Protein AF-A0A939SL49-F1 (afdb_monomer_lite)

Radius of gyration: 14.34 Å; chains: 1; bounding box: 30×37×33 Å

Foldseek 3Di:
DFAQDWWWFQDPVGRVDIDIWGFHFDAQWKWFQDPVRFIDTPNHTQWDWADPDQFKIKIWGATPPPRDIDIAMDGNVDPDPQFPDGIDHQHPQFTFIAHSHRSPDDGVSHDVDRDGVVRIDSPDVPPD

Sequence (128 aa):
MMRGDIVIFRAPAFPSFIYVKRIIGLAGDTVTYTDDKSVQINGRMIGQLNLHNDHTSTYQALQERNAQQYEYVIDNRKPFVKPIYTQWVIPDGYVFVLGDNRDHSWDSRFLKMRLELHGICEGLLKEL

pLDDT: mean 83.51, std 16.61, range [27.23, 97.69]

InterPro domains:
  IPR000223 Peptidase S26A, signal peptidase I [PR00727] (19-31)
  IPR000223 Peptidase S26A, signal peptidase I [PR00727] (90-109)
  IPR000223 Peptidase S26A, signal peptidase I [PTHR43390] (3-111)
  IPR000223 Peptidase S26A, signal peptidase I [TIGR02227] (2-110)
  IPR019533 Peptidase S26 [PF10502] (2-111)
  IPR019533 Peptidase S26 [cd06530] (3-111)
  IPR019758 Peptidase S26A, signal peptidase I, conserved site [PS00761] (95-108)
  IPR036286 LexA/Signal peptidase-like superfamily [SSF51306] (3-110)

Secondary structure (DSSP, 8-state):
--TT-EEEEEETTEEEEEEEEEEEE-TT-EEEE-TTS-EEETTEE-EEEEEEETTEEEEEEE-TTT--EEEEEEETTSPP---S-SEEEPPTTEEEEE-SSGGG--STTTS---EEGGG-BTTGGG--

Organism: Providencia rettgeri (NCBI:txid587)

Structure (mmCIF, N/CA/C/O backbone):
data_AF-A0A939SL49-F1
#
_entry.id   AF-A0A939SL49-F1
#
loop_
_atom_site.group_PDB
_atom_site.id
_atom_site.type_symbol
_atom_site.label_atom_id
_atom_site.label_alt_id
_atom_site.label_comp_id
_atom_site.label_asym_id
_atom_site.label_entity_id
_atom_site.label_seq_id
_atom_site.pdbx_PDB_ins_code
_atom_site.Cartn_x
_atom_site.Cartn_y
_atom_site.Cartn_z
_atom_site.occupancy
_atom_site.B_iso_or_equiv
_atom_site.auth_seq_id
_atom_site.auth_comp_id
_atom_site.auth_asym_id
_atom_site.auth_atom_id
_atom_site.pdbx_PDB_model_num
ATOM 1 N N . MET A 1 1 ? -5.309 -14.559 -0.636 1.00 83.44 1 MET A N 1
ATOM 2 C CA . MET A 1 1 ? -4.645 -13.271 -0.327 1.00 83.44 1 MET A CA 1
ATOM 3 C C . MET A 1 1 ? -5.391 -12.486 0.748 1.00 83.44 1 MET A C 1
ATOM 5 O O . MET A 1 1 ? -6.614 -12.547 0.778 1.00 83.44 1 MET A O 1
ATOM 9 N N . MET A 1 2 ? -4.671 -11.756 1.604 1.00 92.38 2 MET A N 1
ATOM 10 C CA . MET A 1 2 ? -5.194 -10.897 2.682 1.00 92.38 2 MET A CA 1
ATOM 11 C C . MET A 1 2 ? -4.559 -9.495 2.629 1.00 92.38 2 MET A C 1
ATOM 13 O O . MET A 1 2 ? -3.520 -9.308 1.990 1.00 92.38 2 MET A O 1
AT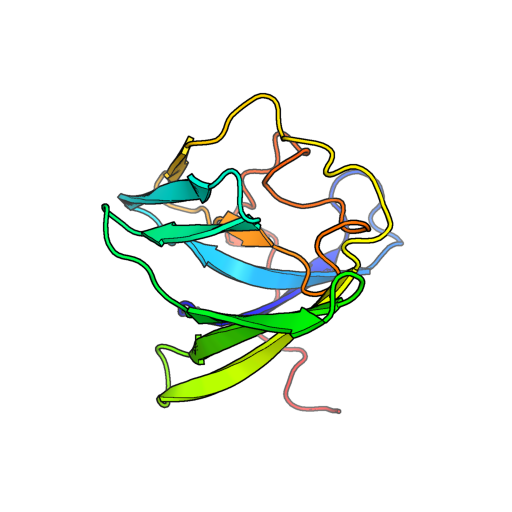OM 17 N N . ARG A 1 3 ? -5.155 -8.493 3.296 1.00 93.81 3 ARG A N 1
ATOM 18 C CA . ARG A 1 3 ? -4.552 -7.149 3.361 1.00 93.81 3 ARG A CA 1
ATOM 19 C C . ARG A 1 3 ? -3.204 -7.204 4.074 1.00 93.81 3 ARG A C 1
ATOM 21 O O . ARG A 1 3 ? -3.039 -7.878 5.091 1.00 93.81 3 ARG A O 1
ATOM 28 N N . GLY A 1 4 ? -2.239 -6.483 3.522 1.00 93.50 4 GLY A N 1
ATOM 29 C CA . GLY A 1 4 ? -0.858 -6.483 3.978 1.00 93.50 4 GLY A CA 1
ATOM 30 C C . GLY A 1 4 ? 0.012 -7.593 3.380 1.00 93.50 4 GLY A C 1
ATOM 31 O O . GLY A 1 4 ? 1.230 -7.455 3.470 1.00 93.50 4 GLY A O 1
ATOM 32 N N . ASP A 1 5 ? -0.547 -8.618 2.721 1.00 92.62 5 ASP A N 1
ATOM 33 C CA . ASP A 1 5 ? 0.259 -9.606 1.989 1.00 92.62 5 ASP A CA 1
ATOM 34 C C . ASP A 1 5 ? 1.052 -8.917 0.855 1.00 92.62 5 ASP A C 1
ATOM 36 O O . ASP A 1 5 ? 0.583 -7.960 0.226 1.00 92.62 5 ASP A O 1
ATOM 40 N N . ILE A 1 6 ? 2.255 -9.422 0.571 1.00 91.44 6 ILE A N 1
ATOM 41 C CA . ILE A 1 6 ? 3.059 -9.007 -0.586 1.00 91.44 6 ILE A CA 1
ATOM 42 C C . ILE A 1 6 ? 2.748 -9.936 -1.759 1.00 91.44 6 ILE A C 1
ATOM 44 O O . ILE A 1 6 ? 2.740 -11.156 -1.619 1.00 91.44 6 ILE A O 1
ATOM 48 N N . VAL A 1 7 ? 2.532 -9.346 -2.929 1.00 88.19 7 VAL A N 1
ATOM 49 C CA . VAL A 1 7 ? 2.298 -10.046 -4.190 1.00 88.19 7 VAL A CA 1
ATOM 50 C C . VAL A 1 7 ? 3.393 -9.741 -5.193 1.00 88.19 7 VAL A C 1
ATOM 52 O O . VAL A 1 7 ? 3.884 -8.611 -5.288 1.00 88.19 7 VAL A O 1
ATOM 55 N N . ILE A 1 8 ? 3.745 -10.766 -5.963 1.00 88.56 8 ILE A N 1
ATOM 56 C CA . ILE A 1 8 ? 4.760 -10.709 -7.007 1.00 88.56 8 ILE A CA 1
ATOM 57 C C . ILE A 1 8 ? 4.117 -11.173 -8.312 1.00 88.56 8 ILE A C 1
ATOM 59 O O . ILE A 1 8 ? 3.529 -12.251 -8.379 1.00 88.56 8 ILE A O 1
ATOM 63 N N . PHE A 1 9 ? 4.194 -10.348 -9.352 1.00 83.50 9 PHE A N 1
ATOM 64 C CA . PHE A 1 9 ? 3.563 -10.633 -10.640 1.00 83.50 9 PHE A CA 1
ATOM 65 C C . PHE A 1 9 ? 4.328 -9.975 -11.789 1.00 83.50 9 PHE A C 1
ATOM 67 O O . PHE A 1 9 ? 5.079 -9.020 -11.593 1.00 83.50 9 PHE A O 1
ATOM 74 N N . ARG A 1 10 ? 4.150 -10.484 -13.011 1.00 82.81 10 ARG A N 1
ATOM 75 C CA . ARG A 1 10 ? 4.726 -9.863 -14.211 1.00 82.81 10 ARG A CA 1
ATOM 76 C C . ARG A 1 10 ? 3.937 -8.610 -14.577 1.00 82.81 10 ARG A C 1
ATOM 78 O O . ARG A 1 10 ? 2.710 -8.640 -14.592 1.00 82.81 10 ARG A O 1
ATOM 85 N N . ALA A 1 11 ? 4.629 -7.520 -14.891 1.00 80.06 11 ALA A N 1
ATOM 86 C CA . ALA A 1 11 ? 3.984 -6.269 -15.267 1.00 80.06 11 ALA A CA 1
ATOM 87 C C . ALA A 1 11 ? 3.128 -6.471 -16.536 1.00 80.06 11 ALA A C 1
ATOM 89 O O . ALA A 1 11 ? 3.673 -6.904 -17.553 1.00 80.06 11 ALA A O 1
ATOM 90 N N . PRO A 1 12 ? 1.824 -6.126 -16.532 1.00 73.38 12 PRO A N 1
ATOM 91 C CA . PRO A 1 12 ? 0.933 -6.419 -17.660 1.00 73.38 12 PRO A CA 1
ATOM 92 C C . PRO A 1 12 ? 1.386 -5.804 -18.989 1.00 73.38 12 PRO A C 1
ATOM 9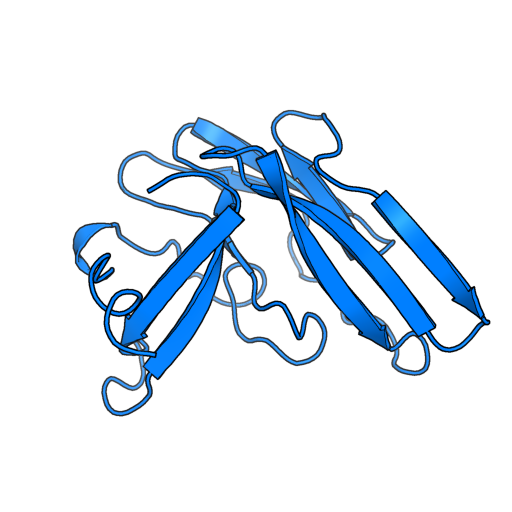4 O O . PRO A 1 12 ? 1.323 -6.452 -20.027 1.00 73.38 12 PRO A O 1
ATOM 97 N N . ALA A 1 13 ? 1.884 -4.565 -18.951 1.00 75.81 13 ALA A N 1
ATOM 98 C CA . ALA A 1 13 ? 2.373 -3.868 -20.140 1.00 75.81 13 ALA A CA 1
ATOM 99 C C . ALA A 1 13 ? 3.784 -4.311 -20.565 1.00 75.81 13 ALA A C 1
ATOM 101 O O . ALA A 1 13 ? 4.160 -4.130 -21.719 1.00 75.81 13 ALA A O 1
ATOM 102 N N . PHE A 1 14 ? 4.568 -4.885 -19.645 1.00 80.94 14 PHE A N 1
ATOM 103 C CA . PHE A 1 14 ? 5.954 -5.274 -19.897 1.00 80.94 14 PHE A CA 1
ATOM 104 C C . PHE A 1 14 ? 6.295 -6.585 -19.164 1.00 80.94 14 PHE A C 1
ATOM 106 O O . PHE A 1 14 ? 6.945 -6.553 -18.118 1.00 80.94 14 PHE A O 1
ATOM 113 N N . PRO A 1 15 ? 5.893 -7.756 -19.692 1.00 80.19 15 PRO A N 1
ATOM 114 C CA . PRO A 1 15 ? 5.961 -9.028 -18.960 1.00 80.19 15 PRO A CA 1
ATOM 115 C C . PRO A 1 15 ? 7.367 -9.481 -18.534 1.00 80.19 15 PRO A C 1
ATOM 117 O O . PRO A 1 15 ? 7.502 -10.339 -17.659 1.00 80.19 15 PRO A O 1
ATOM 120 N N . SER A 1 16 ? 8.422 -8.915 -19.125 1.00 88.00 16 SER A N 1
ATOM 121 C CA . SER A 1 16 ? 9.813 -9.127 -18.700 1.00 88.00 16 SER A CA 1
ATOM 122 C C . SER A 1 16 ? 10.147 -8.470 -17.356 1.00 88.00 16 SER A C 1
ATOM 124 O O . SER A 1 16 ? 11.153 -8.823 -16.747 1.00 88.00 16 SER A O 1
ATOM 126 N N . PHE A 1 17 ? 9.316 -7.543 -16.875 1.00 81.94 17 PHE A N 1
ATOM 127 C CA . PHE A 1 17 ? 9.474 -6.899 -15.576 1.00 81.94 17 PHE A CA 1
ATOM 128 C C . PHE A 1 17 ? 8.607 -7.585 -14.527 1.00 81.94 17 PHE A C 1
ATOM 130 O O . PHE A 1 17 ? 7.448 -7.922 -14.771 1.00 81.94 17 PHE A O 1
ATOM 137 N N . ILE A 1 18 ? 9.169 -7.749 -13.335 1.00 84.50 18 ILE A N 1
ATOM 138 C CA . ILE A 1 18 ? 8.464 -8.250 -12.159 1.00 84.50 18 ILE A CA 1
ATOM 139 C C . ILE A 1 18 ? 8.106 -7.059 -11.275 1.00 84.50 18 ILE A C 1
ATOM 141 O O . ILE A 1 18 ? 8.950 -6.216 -10.974 1.00 84.50 18 ILE A O 1
ATOM 145 N N . TYR A 1 19 ? 6.851 -6.995 -10.850 1.00 86.94 19 TYR A N 1
ATOM 146 C CA . TYR A 1 19 ? 6.374 -6.060 -9.846 1.00 86.94 19 TYR A CA 1
ATOM 147 C C . TYR A 1 19 ? 6.211 -6.773 -8.512 1.00 86.94 19 TYR A C 1
ATOM 149 O O . TYR A 1 19 ? 5.626 -7.849 -8.441 1.00 86.94 19 TYR A O 1
ATOM 157 N N . VAL A 1 20 ? 6.704 -6.124 -7.460 1.00 90.44 20 VAL A N 1
ATOM 158 C CA . VAL A 1 20 ? 6.466 -6.480 -6.061 1.00 90.44 20 VAL A CA 1
ATOM 159 C C . VAL A 1 20 ? 5.601 -5.378 -5.469 1.00 90.44 20 VAL A C 1
ATOM 161 O O . VAL A 1 20 ? 5.986 -4.204 -5.512 1.00 90.44 20 VAL A O 1
ATOM 164 N N . LYS A 1 21 ? 4.411 -5.726 -4.985 1.00 91.19 21 LYS A N 1
ATOM 165 C CA . LYS A 1 21 ? 3.449 -4.773 -4.414 1.00 91.19 21 LYS A CA 1
ATOM 166 C C . LYS A 1 21 ? 2.809 -5.364 -3.167 1.00 91.19 21 LYS A C 1
ATOM 168 O O . LYS A 1 21 ? 2.783 -6.576 -2.999 1.00 91.19 21 LYS A O 1
ATOM 173 N N . ARG A 1 22 ? 2.264 -4.511 -2.310 1.00 93.31 22 ARG A N 1
ATOM 174 C CA . ARG A 1 22 ? 1.496 -4.910 -1.133 1.00 93.31 22 ARG A CA 1
ATOM 175 C C . ARG A 1 22 ? 0.009 -4.777 -1.409 1.00 93.31 22 ARG A C 1
ATOM 177 O O . ARG A 1 22 ? -0.416 -3.769 -1.972 1.00 93.31 22 ARG A O 1
ATOM 184 N N . ILE A 1 23 ? -0.774 -5.765 -0.994 1.00 93.75 23 ILE A N 1
ATOM 185 C CA . ILE A 1 23 ? -2.234 -5.711 -1.055 1.00 93.75 23 ILE A CA 1
ATOM 186 C C . ILE A 1 23 ? -2.746 -4.771 0.021 1.00 93.75 23 ILE A C 1
ATOM 188 O O . ILE A 1 23 ? -2.406 -4.903 1.194 1.00 93.75 23 ILE A O 1
ATOM 192 N N . ILE A 1 24 ? -3.592 -3.839 -0.392 1.00 94.88 24 ILE A N 1
ATOM 193 C CA . ILE A 1 24 ? -4.149 -2.801 0.467 1.00 94.88 24 ILE A CA 1
ATOM 194 C C . ILE A 1 24 ? -5.671 -2.916 0.541 1.00 94.88 24 ILE A C 1
ATOM 196 O O . ILE A 1 24 ? -6.221 -2.877 1.636 1.00 94.88 24 ILE A O 1
ATOM 200 N N . GLY A 1 25 ? -6.340 -3.092 -0.601 1.00 94.75 25 GLY A N 1
ATOM 201 C CA . GLY A 1 25 ? -7.793 -3.262 -0.681 1.00 94.75 25 GLY A CA 1
ATOM 202 C C . GLY A 1 25 ? -8.176 -4.569 -1.365 1.00 94.75 25 GLY A C 1
ATOM 203 O O . GLY A 1 25 ? -7.509 -4.999 -2.311 1.00 94.75 25 GLY A O 1
ATOM 204 N N . LEU A 1 26 ? -9.253 -5.181 -0.887 1.00 94.19 26 LEU A N 1
ATOM 205 C CA . LEU A 1 26 ? -9.848 -6.406 -1.420 1.00 94.19 26 LEU A CA 1
ATOM 206 C C . LEU A 1 26 ? -11.179 -6.094 -2.114 1.00 94.19 26 LEU A C 1
ATOM 208 O O . LEU A 1 26 ? -11.707 -4.992 -1.979 1.00 94.19 26 LEU A O 1
ATOM 212 N N . ALA A 1 27 ? -11.726 -7.066 -2.845 1.00 92.56 27 ALA A N 1
ATOM 213 C CA . ALA A 1 27 ? -13.054 -6.964 -3.446 1.00 92.56 27 ALA A CA 1
ATOM 214 C C . ALA A 1 27 ? -14.110 -6.485 -2.429 1.00 92.56 27 ALA A C 1
ATOM 216 O O . ALA A 1 27 ? -14.136 -6.935 -1.283 1.00 92.56 27 ALA A O 1
ATOM 217 N N . GLY A 1 28 ? -14.955 -5.549 -2.857 1.00 93.88 28 GLY A N 1
ATOM 218 C CA . GLY A 1 28 ? -15.968 -4.887 -2.035 1.00 93.88 28 GLY A CA 1
ATOM 219 C C . GLY A 1 28 ? -15.467 -3.673 -1.246 1.00 93.88 28 GLY A C 1
ATOM 220 O O . GLY A 1 28 ? -16.288 -2.868 -0.808 1.00 93.88 28 GLY A O 1
ATOM 221 N N . ASP A 1 29 ? -14.153 -3.482 -1.090 1.00 97.00 29 ASP A N 1
ATOM 222 C CA . ASP A 1 29 ? -13.632 -2.341 -0.337 1.00 97.00 29 ASP A CA 1
ATOM 223 C C . ASP A 1 29 ? -13.835 -1.015 -1.064 1.00 97.00 29 ASP A C 1
ATOM 225 O O . ASP A 1 29 ? -13.646 -0.898 -2.277 1.00 97.00 29 ASP A O 1
ATOM 229 N N . THR A 1 30 ? -14.089 0.022 -0.270 1.00 97.00 30 THR A N 1
ATOM 230 C CA . THR A 1 30 ? -13.786 1.405 -0.632 1.00 97.00 30 THR A CA 1
ATOM 231 C C . THR A 1 30 ? -12.420 1.776 -0.065 1.00 97.00 30 THR A C 1
ATOM 233 O O . THR A 1 30 ? -12.262 1.938 1.146 1.00 97.00 30 THR A O 1
ATOM 236 N N . VAL A 1 31 ? -11.429 1.922 -0.941 1.00 96.50 31 VAL A N 1
ATOM 237 C CA . VAL A 1 31 ? -10.081 2.388 -0.599 1.00 96.50 31 VAL A CA 1
ATOM 238 C C . VAL A 1 31 ? -10.023 3.895 -0.785 1.00 96.50 31 VAL A C 1
ATOM 240 O O . VAL A 1 31 ? -10.314 4.375 -1.878 1.00 96.50 31 VAL A O 1
ATOM 243 N N . THR A 1 32 ? -9.590 4.632 0.235 1.00 96.00 32 THR A N 1
ATOM 244 C CA . THR A 1 32 ? -9.299 6.069 0.140 1.00 96.00 32 THR A CA 1
ATOM 245 C C . THR A 1 32 ? -7.818 6.311 0.422 1.00 96.00 32 THR A C 1
ATOM 247 O O . THR A 1 32 ? -7.309 5.890 1.460 1.00 96.00 32 THR A O 1
ATOM 250 N N . TYR A 1 33 ? -7.132 7.004 -0.487 1.00 93.38 33 TYR A N 1
ATOM 251 C CA . TYR A 1 33 ? -5.769 7.505 -0.309 1.00 93.38 33 TYR A CA 1
ATOM 252 C C . TYR A 1 33 ? -5.827 8.997 0.013 1.00 93.38 33 TYR A C 1
ATOM 254 O O . TYR A 1 33 ? -6.347 9.788 -0.777 1.00 93.38 33 TYR A O 1
ATOM 262 N N . THR A 1 34 ? -5.338 9.375 1.187 1.00 91.19 34 THR A N 1
ATOM 263 C CA . THR A 1 34 ? -5.503 10.723 1.738 1.00 91.19 34 THR A CA 1
ATOM 264 C C . THR A 1 34 ? -4.346 11.652 1.360 1.00 91.19 34 THR A C 1
ATOM 266 O O . THR A 1 34 ? -3.311 11.224 0.845 1.00 91.19 34 THR A O 1
ATOM 269 N N . ASP A 1 35 ? -4.530 12.953 1.598 1.00 87.44 35 ASP A N 1
ATOM 270 C CA . ASP A 1 35 ? -3.562 13.992 1.214 1.00 87.44 35 ASP A CA 1
ATOM 271 C C . ASP A 1 35 ? -2.243 13.923 1.998 1.00 87.44 35 ASP A C 1
ATOM 273 O O . ASP A 1 35 ? -1.201 14.337 1.497 1.00 87.44 35 ASP A O 1
ATOM 277 N N . ASP A 1 36 ? -2.269 13.329 3.189 1.00 85.81 36 ASP A N 1
ATOM 278 C CA . ASP A 1 36 ? -1.106 13.029 4.032 1.00 85.81 36 ASP A CA 1
ATOM 279 C C . ASP A 1 36 ? -0.440 11.684 3.677 1.00 85.81 36 ASP A C 1
ATOM 281 O O . ASP A 1 36 ? 0.391 11.188 4.431 1.00 85.81 36 ASP A O 1
ATOM 285 N N . LYS A 1 37 ? -0.789 11.080 2.530 1.00 88.56 37 LYS A N 1
ATOM 286 C CA . LYS A 1 37 ? -0.271 9.780 2.061 1.00 88.56 37 LYS A CA 1
ATOM 287 C C . LYS A 1 37 ? -0.682 8.579 2.935 1.00 88.56 37 LYS A C 1
ATOM 289 O O . LYS A 1 37 ? -0.092 7.498 2.813 1.00 88.56 37 LYS A O 1
ATOM 294 N N . SER A 1 38 ? -1.713 8.738 3.764 1.00 91.94 38 SER A N 1
ATOM 295 C CA . SER A 1 38 ? -2.324 7.655 4.541 1.00 91.94 38 SER A CA 1
ATOM 296 C C . SER A 1 38 ? -3.391 6.890 3.736 1.00 91.94 38 SER A C 1
ATOM 298 O O . SER A 1 38 ? -3.743 7.243 2.607 1.00 91.94 38 SER A O 1
ATOM 300 N N . VAL A 1 39 ? -3.880 5.777 4.296 1.00 94.81 39 VAL A N 1
ATOM 301 C CA . VAL A 1 39 ? -4.849 4.885 3.639 1.00 94.81 39 VAL A CA 1
ATOM 302 C C . VAL A 1 39 ? -6.001 4.553 4.573 1.00 94.81 39 VAL A C 1
ATOM 304 O O . VAL A 1 39 ? -5.787 4.092 5.697 1.00 94.81 39 VAL A O 1
ATOM 307 N N . GLN A 1 40 ? -7.221 4.698 4.063 1.00 97.25 40 GLN A N 1
ATOM 308 C CA . GLN A 1 40 ? -8.439 4.228 4.711 1.00 97.25 40 GLN A CA 1
ATOM 309 C C . GLN A 1 40 ? -9.097 3.116 3.894 1.00 97.25 40 GLN A C 1
ATOM 311 O O . GLN A 1 40 ? -9.130 3.176 2.664 1.00 97.25 40 GLN A O 1
ATOM 316 N N . ILE A 1 41 ? -9.673 2.144 4.594 1.00 97.69 41 ILE A N 1
ATOM 317 C CA . ILE A 1 41 ? -10.515 1.086 4.036 1.00 97.69 41 ILE A CA 1
ATOM 318 C C . ILE A 1 41 ? -11.892 1.209 4.675 1.00 97.69 41 ILE A C 1
ATOM 320 O O . ILE A 1 41 ? -12.014 1.182 5.900 1.00 97.69 41 ILE A O 1
ATOM 324 N N . ASN A 1 42 ? -12.925 1.383 3.852 1.00 97.69 42 ASN A N 1
ATOM 325 C CA . ASN A 1 42 ? -14.314 1.546 4.293 1.00 97.69 42 ASN A CA 1
ATOM 326 C C . ASN A 1 42 ? -14.464 2.657 5.354 1.00 97.69 42 ASN A C 1
ATOM 328 O O . ASN A 1 42 ? -15.162 2.505 6.352 1.00 97.69 42 ASN A O 1
ATOM 332 N N . GLY A 1 43 ? -13.741 3.767 5.157 1.00 97.56 43 GLY A N 1
ATOM 333 C CA . GLY A 1 43 ? -13.731 4.929 6.056 1.00 97.56 43 GLY A CA 1
ATOM 334 C C . GLY A 1 43 ? -12.866 4.782 7.314 1.00 97.56 43 GLY A C 1
ATOM 335 O O . GLY A 1 43 ? -12.756 5.730 8.088 1.00 97.56 43 GLY A O 1
ATOM 336 N N . ARG A 1 44 ? -12.219 3.629 7.530 1.00 97.19 44 ARG A N 1
ATOM 337 C CA . ARG A 1 44 ? -11.346 3.390 8.685 1.00 97.19 44 ARG A CA 1
ATOM 338 C C . ARG A 1 44 ? -9.877 3.441 8.285 1.00 97.19 44 ARG A C 1
ATOM 340 O O . ARG A 1 44 ? -9.458 2.750 7.362 1.00 97.19 44 ARG A O 1
ATOM 347 N N . MET A 1 45 ? -9.082 4.216 9.017 1.00 96.69 45 MET A N 1
ATOM 348 C CA . MET A 1 45 ? -7.629 4.230 8.855 1.00 96.69 45 MET A CA 1
ATOM 349 C C . MET A 1 45 ? -7.035 2.853 9.197 1.00 96.69 45 MET A C 1
ATOM 351 O O . MET A 1 45 ? -7.362 2.289 10.243 1.00 96.69 45 MET A O 1
ATOM 355 N N . ILE A 1 46 ? -6.178 2.317 8.323 1.00 95.62 46 ILE A N 1
ATOM 356 C CA . ILE A 1 46 ? -5.565 0.981 8.505 1.00 95.62 46 ILE A CA 1
ATOM 357 C C . ILE A 1 46 ? -4.115 1.022 9.001 1.00 95.62 46 ILE A C 1
ATOM 359 O O . ILE A 1 46 ? -3.491 -0.020 9.187 1.00 95.62 46 ILE A O 1
ATOM 363 N N . GLY A 1 47 ? -3.580 2.218 9.219 1.00 94.50 47 GLY A N 1
ATOM 364 C CA . GLY A 1 47 ? -2.219 2.423 9.681 1.00 94.50 47 GLY A CA 1
ATOM 365 C C . GLY A 1 47 ? -2.020 3.807 10.268 1.00 94.50 47 GLY A C 1
ATOM 366 O O . GLY A 1 47 ? -2.940 4.621 10.313 1.00 94.50 47 GLY A O 1
ATOM 367 N N . GLN A 1 48 ? -0.809 4.067 10.723 1.00 95.25 48 GLN A N 1
ATOM 368 C CA . GLN A 1 48 ? -0.435 5.293 11.397 1.00 95.25 48 GLN A CA 1
ATOM 369 C C . GLN A 1 48 ? 0.742 5.927 10.671 1.00 95.25 48 GLN A C 1
ATOM 371 O O . GLN A 1 48 ? 1.747 5.267 10.409 1.00 95.25 48 GLN A O 1
ATOM 376 N N . LEU A 1 49 ? 0.606 7.215 10.363 1.00 92.75 49 LEU A N 1
ATOM 377 C CA . LEU A 1 49 ? 1.693 8.044 9.873 1.00 92.75 49 LEU A CA 1
ATOM 378 C C . LEU A 1 49 ? 2.427 8.662 11.066 1.00 92.75 49 LEU A C 1
ATOM 380 O O . LEU A 1 49 ? 1.822 9.361 11.877 1.00 92.75 49 LEU A O 1
ATOM 384 N N . ASN A 1 50 ? 3.732 8.430 11.152 1.00 94.00 50 ASN A N 1
ATOM 385 C CA . ASN A 1 50 ? 4.607 8.993 12.168 1.00 94.00 50 ASN A CA 1
ATOM 386 C C . ASN A 1 50 ? 5.611 9.938 11.503 1.00 94.00 50 ASN A C 1
ATOM 388 O O . ASN A 1 50 ? 6.430 9.530 10.678 1.00 94.00 50 ASN A O 1
ATOM 392 N N . LEU A 1 51 ? 5.558 11.217 11.865 1.00 91.94 51 LEU A N 1
ATOM 393 C CA . LEU A 1 51 ? 6.548 12.210 11.452 1.00 91.94 51 LEU A CA 1
ATOM 394 C C . LEU A 1 51 ? 7.807 12.055 12.309 1.00 91.94 51 LEU A C 1
ATOM 396 O O . LEU A 1 51 ? 7.738 12.164 13.531 1.00 91.94 51 LEU A O 1
ATOM 400 N N . HIS A 1 52 ? 8.956 11.818 11.674 1.00 90.50 52 HIS A N 1
ATOM 401 C CA . HIS A 1 52 ? 10.247 11.823 12.369 1.00 90.50 52 HIS A CA 1
ATOM 402 C C . HIS A 1 52 ? 10.867 13.220 12.372 1.00 90.50 52 HIS A C 1
ATOM 404 O O . HIS A 1 52 ? 11.435 13.651 13.372 1.00 90.50 52 HIS A O 1
ATOM 410 N N . ASN A 1 53 ? 10.776 13.909 11.236 1.00 90.88 53 ASN A N 1
ATOM 411 C CA . ASN A 1 53 ? 11.194 15.291 11.029 1.00 90.88 53 ASN A CA 1
ATOM 412 C C . ASN A 1 53 ? 10.518 15.833 9.755 1.00 90.88 53 ASN A C 1
ATOM 414 O O . ASN A 1 53 ? 9.745 15.125 9.105 1.00 90.88 53 ASN A O 1
ATOM 418 N N . ASP A 1 54 ? 10.862 17.059 9.365 1.00 86.06 54 ASP A N 1
ATOM 419 C CA . ASP A 1 54 ? 10.299 17.734 8.187 1.00 86.06 54 ASP A CA 1
ATOM 420 C C . ASP A 1 54 ? 10.577 17.003 6.861 1.00 86.06 54 ASP A C 1
ATOM 422 O O . ASP A 1 54 ? 9.906 17.237 5.859 1.00 86.06 54 ASP A O 1
ATOM 426 N N . HIS A 1 55 ? 11.560 16.102 6.829 1.00 89.06 55 HIS A N 1
ATOM 427 C CA . HIS A 1 55 ? 12.007 15.412 5.620 1.00 89.06 55 HIS A CA 1
ATOM 428 C C . HIS A 1 55 ? 11.526 13.967 5.523 1.00 89.06 55 HIS A C 1
ATOM 430 O O . HIS A 1 55 ? 11.465 13.434 4.416 1.00 89.06 55 HIS A O 1
ATOM 436 N N . THR A 1 56 ? 11.185 13.333 6.643 1.00 90.88 56 THR A N 1
ATOM 437 C CA . THR A 1 56 ? 10.924 11.894 6.678 1.00 90.88 56 THR A CA 1
ATOM 438 C C . THR A 1 56 ? 9.748 11.558 7.585 1.00 90.88 56 THR A C 1
ATOM 440 O O . THR A 1 56 ? 9.682 11.962 8.750 1.00 90.88 56 THR A O 1
ATOM 443 N N . SER A 1 57 ? 8.847 10.728 7.069 1.00 91.81 57 SER A N 1
ATOM 444 C CA . SER A 1 57 ? 7.812 10.054 7.854 1.00 91.81 57 SER A CA 1
ATOM 445 C C . SER A 1 57 ? 7.889 8.546 7.661 1.00 91.81 57 SER A C 1
ATOM 447 O O . SER A 1 57 ? 8.424 8.063 6.665 1.00 91.81 57 SER A O 1
ATOM 449 N N . THR A 1 58 ? 7.340 7.796 8.604 1.00 92.88 58 THR A N 1
ATOM 450 C CA . THR A 1 58 ? 7.076 6.364 8.453 1.00 92.88 58 THR A CA 1
ATOM 451 C C . THR A 1 58 ? 5.583 6.127 8.485 1.00 92.88 58 THR A C 1
ATOM 453 O O . THR A 1 58 ? 4.847 6.804 9.198 1.00 92.88 58 THR A O 1
ATOM 456 N N . TYR A 1 59 ? 5.122 5.166 7.699 1.00 93.31 59 TYR A N 1
ATOM 457 C CA . TYR A 1 59 ? 3.770 4.651 7.822 1.00 93.31 59 TYR A CA 1
ATOM 458 C C . TYR A 1 59 ? 3.834 3.215 8.304 1.00 93.31 59 TYR A C 1
ATOM 460 O O . TYR A 1 59 ? 4.478 2.380 7.669 1.00 93.31 59 TYR A O 1
ATOM 468 N N . GLN A 1 60 ? 3.137 2.937 9.396 1.00 95.69 60 GLN A N 1
ATOM 469 C CA . GLN A 1 60 ? 3.078 1.629 10.031 1.00 95.69 60 GLN A CA 1
ATOM 470 C C . GLN A 1 60 ? 1.660 1.076 9.943 1.00 95.69 60 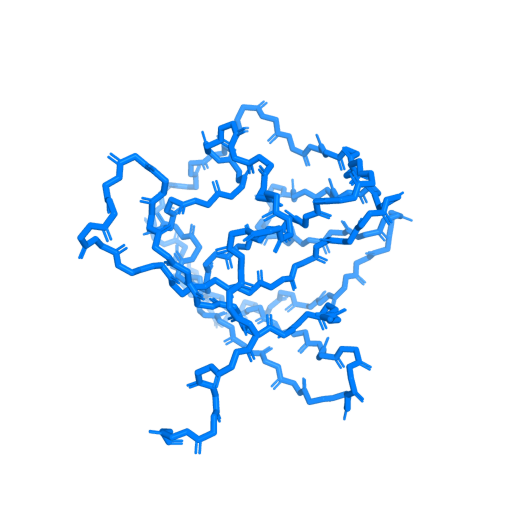GLN A C 1
ATOM 472 O O . GLN A 1 60 ? 0.692 1.787 10.198 1.00 95.69 60 GLN A O 1
ATOM 477 N N . ALA A 1 61 ? 1.526 -0.197 9.600 1.00 95.88 61 ALA A N 1
ATOM 478 C CA . ALA A 1 61 ? 0.245 -0.893 9.569 1.00 95.88 61 ALA A CA 1
ATOM 479 C C . ALA A 1 61 ? 0.436 -2.379 9.879 1.00 95.88 61 ALA A C 1
ATOM 481 O O . ALA A 1 61 ? 1.561 -2.876 9.921 1.00 95.88 61 ALA A O 1
ATOM 482 N N . LEU A 1 62 ? -0.667 -3.088 10.110 1.00 96.00 62 LEU A N 1
ATOM 483 C CA . LEU A 1 62 ? -0.656 -4.512 10.436 1.00 96.00 62 LEU A CA 1
ATOM 484 C C . LEU A 1 62 ? -1.151 -5.337 9.250 1.00 96.00 62 LEU A C 1
ATOM 486 O O . LEU A 1 62 ? -2.121 -4.973 8.585 1.00 96.00 62 LEU A O 1
ATOM 490 N N . GLN A 1 63 ? -0.503 -6.473 9.008 1.00 95.00 63 GLN A N 1
ATOM 491 C CA . GLN A 1 63 ? -1.037 -7.500 8.121 1.00 95.00 63 GLN A CA 1
ATOM 492 C C . GLN A 1 63 ? -2.258 -8.153 8.765 1.00 95.00 63 GLN A C 1
ATOM 494 O O . GLN A 1 63 ? -2.245 -8.500 9.945 1.00 95.00 63 GLN A O 1
ATOM 499 N N . GLU A 1 64 ? -3.294 -8.392 7.971 1.00 94.38 64 GLU A N 1
ATOM 500 C CA . GLU A 1 64 ? -4.531 -9.013 8.450 1.00 94.38 64 GLU A CA 1
ATOM 501 C C . GLU A 1 64 ? -4.322 -10.485 8.846 1.00 94.38 64 GLU A C 1
ATOM 503 O O . GLU A 1 64 ? -4.940 -10.975 9.786 1.00 94.38 64 GLU A O 1
ATOM 508 N N . ARG A 1 65 ? -3.389 -11.177 8.183 1.00 91.94 65 ARG A N 1
ATOM 509 C CA . ARG A 1 65 ? -3.121 -12.610 8.368 1.00 91.94 65 ARG A CA 1
ATOM 510 C C . ARG A 1 65 ? -2.657 -12.991 9.772 1.00 91.94 65 ARG A C 1
ATOM 512 O O . ARG A 1 65 ? -3.040 -14.039 10.284 1.00 91.94 65 ARG A O 1
ATOM 519 N N . ASN A 1 66 ? -1.747 -12.210 10.338 1.00 93.56 66 ASN A N 1
ATOM 520 C CA . ASN A 1 66 ? -1.001 -12.574 11.545 1.00 93.56 66 ASN A CA 1
ATOM 521 C C . ASN A 1 66 ? -0.707 -11.371 12.452 1.00 93.56 66 ASN A C 1
ATOM 523 O O . ASN A 1 66 ? 0.103 -11.494 13.367 1.00 93.56 66 ASN A O 1
ATOM 527 N N . ALA A 1 67 ? -1.318 -10.212 12.182 1.00 94.75 67 ALA A N 1
ATOM 528 C CA . ALA A 1 67 ? -1.036 -8.952 12.867 1.00 94.75 67 ALA A CA 1
ATOM 529 C C . ALA A 1 67 ? 0.449 -8.534 12.829 1.00 94.75 67 ALA A C 1
ATOM 531 O O . ALA A 1 67 ? 0.889 -7.738 13.655 1.00 94.75 67 ALA A O 1
ATOM 532 N N . GLN A 1 68 ? 1.239 -9.040 11.874 1.00 95.12 68 GLN A N 1
ATOM 533 C CA . GLN A 1 68 ? 2.622 -8.614 11.706 1.00 95.12 68 GLN A CA 1
ATOM 534 C C . GLN A 1 68 ? 2.654 -7.163 11.231 1.00 95.12 68 GLN A C 1
ATOM 536 O O . GLN A 1 68 ? 2.044 -6.818 10.216 1.00 95.12 68 GLN A O 1
ATOM 541 N N . GLN A 1 69 ? 3.404 -6.322 11.936 1.00 95.50 69 GLN A N 1
ATOM 542 C CA . GLN A 1 69 ? 3.628 -4.949 11.514 1.00 95.50 69 GLN A CA 1
ATOM 543 C C . GLN A 1 69 ? 4.476 -4.906 10.239 1.00 95.50 69 GLN A C 1
ATOM 545 O O . GLN A 1 69 ? 5.486 -5.601 10.118 1.00 95.50 69 GLN A O 1
ATOM 550 N N . TYR A 1 70 ? 4.075 -4.056 9.302 1.00 92.88 70 TYR A N 1
ATOM 551 C CA . TYR A 1 70 ? 4.916 -3.600 8.208 1.00 92.88 70 TYR A CA 1
ATOM 552 C C . TYR A 1 70 ? 5.040 -2.081 8.261 1.00 92.88 70 TYR A C 1
ATOM 554 O O . TYR A 1 70 ? 4.139 -1.375 8.719 1.00 92.88 70 TYR A O 1
ATOM 562 N N . GLU A 1 71 ? 6.174 -1.590 7.782 1.00 92.81 71 GLU A N 1
ATOM 563 C CA . GLU A 1 71 ? 6.495 -0.173 7.743 1.00 92.81 71 GLU A CA 1
ATOM 564 C C . GLU A 1 71 ? 7.074 0.187 6.379 1.00 92.81 71 GLU A C 1
ATOM 566 O O . GLU A 1 71 ? 7.801 -0.604 5.776 1.00 92.81 71 GLU A O 1
ATOM 571 N N . TYR A 1 72 ? 6.776 1.393 5.906 1.00 88.69 72 TYR A N 1
ATOM 572 C CA . TYR A 1 72 ? 7.524 2.001 4.814 1.00 88.69 72 TYR A CA 1
ATOM 573 C C . TYR A 1 72 ? 7.818 3.474 5.089 1.00 88.69 72 TYR A C 1
ATOM 575 O O . TYR A 1 72 ? 7.063 4.176 5.766 1.00 88.69 72 TYR A O 1
ATOM 583 N N . VAL A 1 73 ? 8.943 3.928 4.541 1.00 89.38 73 VAL A N 1
ATOM 584 C CA . VAL A 1 73 ? 9.441 5.296 4.681 1.00 89.38 73 VAL A CA 1
ATOM 585 C C . VAL A 1 73 ? 8.851 6.176 3.585 1.00 89.38 73 VAL A C 1
ATOM 587 O O . VAL A 1 73 ? 8.755 5.780 2.423 1.00 89.38 73 VAL A O 1
ATOM 590 N N . ILE A 1 74 ? 8.485 7.392 3.967 1.00 88.38 74 ILE A N 1
ATOM 591 C CA . ILE A 1 74 ? 7.981 8.445 3.097 1.00 88.38 74 ILE A CA 1
ATOM 592 C C . ILE A 1 74 ? 8.992 9.591 3.104 1.00 88.38 74 ILE A C 1
ATOM 594 O O . ILE A 1 74 ? 9.354 10.104 4.165 1.00 88.38 74 ILE A O 1
ATOM 598 N N . ASP A 1 75 ? 9.432 9.991 1.911 1.00 88.19 75 ASP A N 1
ATOM 599 C CA . ASP A 1 75 ? 10.291 11.156 1.712 1.00 88.19 75 ASP A CA 1
ATOM 600 C C . ASP A 1 75 ? 9.417 12.403 1.512 1.00 88.19 75 ASP A C 1
ATOM 602 O O . ASP A 1 75 ? 8.744 12.566 0.491 1.00 88.19 75 ASP A O 1
ATOM 606 N N . ASN A 1 76 ? 9.420 13.291 2.502 1.00 86.88 76 ASN A N 1
ATOM 607 C CA . ASN A 1 76 ? 8.640 14.529 2.496 1.00 86.88 76 ASN A CA 1
ATOM 608 C C . ASN A 1 76 ? 9.357 15.679 1.781 1.00 86.88 76 ASN A C 1
ATOM 610 O O . ASN A 1 76 ? 8.755 16.726 1.555 1.00 86.88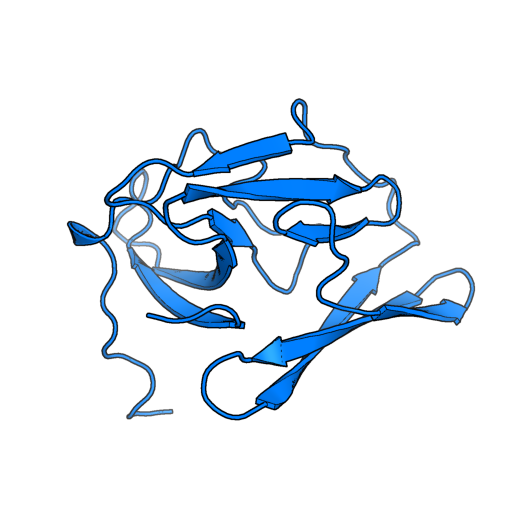 76 ASN A O 1
ATOM 614 N N . ARG A 1 77 ? 10.623 15.499 1.376 1.00 86.44 77 ARG A N 1
ATOM 615 C CA . ARG A 1 77 ? 11.374 16.532 0.638 1.00 86.44 77 ARG A CA 1
ATOM 616 C C . ARG A 1 77 ? 10.861 16.708 -0.786 1.00 86.44 77 ARG A C 1
ATOM 618 O O . ARG A 1 77 ? 11.125 17.730 -1.416 1.00 86.44 77 ARG A O 1
ATOM 625 N N . LYS A 1 78 ? 10.175 15.696 -1.323 1.00 80.81 78 LYS A N 1
ATOM 626 C CA . LYS A 1 78 ? 9.615 15.732 -2.672 1.00 80.81 78 LYS A CA 1
ATOM 627 C C . LYS A 1 78 ? 8.161 16.193 -2.630 1.00 80.81 78 LYS A C 1
ATOM 629 O O . LYS A 1 78 ? 7.399 15.685 -1.804 1.00 80.81 78 LYS A O 1
ATOM 634 N N . PRO A 1 79 ? 7.748 17.087 -3.550 1.00 79.75 79 PRO A N 1
ATOM 635 C CA . PRO A 1 79 ? 6.345 17.430 -3.709 1.00 79.75 79 PRO A CA 1
ATOM 636 C C . PRO A 1 79 ? 5.520 16.161 -3.902 1.00 79.75 79 PRO A C 1
ATOM 638 O O . PRO A 1 79 ? 5.817 15.340 -4.774 1.00 79.75 79 PRO A O 1
ATOM 641 N N . PHE A 1 80 ? 4.493 15.991 -3.075 1.00 81.19 80 PHE A N 1
ATOM 642 C CA . PHE A 1 80 ? 3.586 14.864 -3.202 1.00 81.19 80 PHE A CA 1
ATOM 643 C C . PHE A 1 80 ? 2.811 14.977 -4.518 1.00 81.19 80 PHE A C 1
ATOM 645 O O . PHE A 1 80 ? 2.033 15.910 -4.726 1.00 81.19 80 PHE A O 1
ATOM 652 N N . VAL A 1 81 ? 3.015 14.008 -5.410 1.00 79.31 81 VAL A N 1
ATOM 653 C CA . VAL A 1 81 ? 2.228 13.894 -6.639 1.00 79.31 81 VAL A CA 1
ATOM 654 C C . VAL A 1 81 ? 0.919 13.194 -6.299 1.00 79.31 81 VAL A C 1
ATOM 656 O O . VAL A 1 81 ? 0.850 11.965 -6.212 1.00 79.31 81 VAL A O 1
ATOM 659 N N . LYS A 1 82 ? -0.124 13.997 -6.082 1.00 80.81 82 LYS A N 1
ATOM 660 C CA . LYS A 1 82 ? -1.460 13.494 -5.775 1.00 80.81 82 LYS A CA 1
ATOM 661 C C . LYS A 1 82 ? -2.041 12.746 -6.986 1.00 80.81 82 LYS A C 1
ATOM 663 O O . LYS A 1 82 ? -2.014 13.283 -8.096 1.00 80.81 82 LYS A O 1
ATOM 668 N N . PRO A 1 83 ? -2.569 11.522 -6.807 1.00 83.00 83 PRO A N 1
ATOM 669 C CA . PRO A 1 83 ? -3.276 10.834 -7.880 1.00 83.00 83 PRO A CA 1
ATOM 670 C C . PRO A 1 83 ? -4.555 11.589 -8.271 1.00 83.00 83 PRO A C 1
ATOM 672 O O . PRO A 1 83 ? -5.163 12.272 -7.449 1.00 83.00 83 PRO A O 1
ATOM 675 N N . ILE A 1 84 ? -4.974 11.450 -9.534 1.00 84.12 84 ILE A N 1
ATOM 676 C CA . ILE A 1 84 ? -6.178 12.112 -10.079 1.00 84.12 84 ILE A CA 1
ATOM 677 C C . ILE A 1 84 ? -7.426 11.720 -9.278 1.00 84.12 84 ILE A C 1
ATOM 679 O O . ILE A 1 84 ? -8.284 12.552 -8.996 1.00 84.12 84 ILE A O 1
ATOM 683 N N . TYR A 1 85 ? -7.505 10.444 -8.906 1.00 86.75 85 TYR A N 1
ATOM 684 C CA . TYR A 1 85 ? -8.523 9.908 -8.014 1.00 86.75 85 TYR A CA 1
ATOM 685 C C . TYR A 1 85 ? -7.902 9.645 -6.648 1.00 86.75 85 TYR A C 1
ATOM 687 O O . TYR A 1 85 ? -6.746 9.243 -6.560 1.00 86.75 85 TYR A O 1
ATOM 695 N N . THR A 1 86 ? -8.682 9.834 -5.590 1.00 91.69 86 THR A N 1
ATOM 696 C CA . THR A 1 86 ? -8.285 9.525 -4.208 1.00 91.69 86 THR A CA 1
ATOM 697 C C . THR A 1 86 ? -9.118 8.409 -3.595 1.00 91.69 86 THR A C 1
ATOM 699 O O . THR A 1 86 ? -8.835 7.998 -2.475 1.00 91.69 86 THR A O 1
ATOM 702 N N . GLN A 1 87 ? -10.134 7.908 -4.302 1.00 94.06 87 GLN A N 1
ATOM 703 C CA . GLN A 1 87 ? -11.025 6.866 -3.814 1.00 94.06 87 GLN A CA 1
ATOM 704 C C . GLN A 1 87 ? -11.344 5.846 -4.909 1.00 94.06 87 GLN A C 1
ATOM 706 O O . GLN A 1 87 ? -11.565 6.213 -6.065 1.00 94.06 87 GLN A O 1
ATOM 711 N N . TRP A 1 88 ? -11.395 4.569 -4.529 1.00 93.25 88 TRP A N 1
ATOM 712 C CA . TRP A 1 88 ? -11.683 3.449 -5.421 1.00 93.25 88 TRP A CA 1
ATOM 713 C C . TRP A 1 88 ? -12.589 2.431 -4.734 1.00 93.25 88 TRP A C 1
ATOM 715 O O . TRP A 1 88 ? -12.290 1.990 -3.629 1.00 93.25 88 TRP A O 1
ATOM 725 N N . VAL A 1 89 ? -13.649 2.008 -5.426 1.00 92.88 89 VAL A N 1
ATOM 726 C CA . VAL A 1 89 ? -14.413 0.802 -5.075 1.00 92.88 89 VAL A CA 1
ATOM 727 C C . VAL A 1 89 ? -13.819 -0.379 -5.834 1.00 92.88 89 VAL A C 1
ATOM 729 O O . VAL A 1 89 ? -13.661 -0.312 -7.062 1.00 92.88 89 VAL A O 1
ATOM 732 N N . ILE A 1 90 ? -13.455 -1.437 -5.111 1.00 91.06 90 ILE A N 1
ATOM 733 C CA . ILE A 1 90 ? -12.741 -2.584 -5.672 1.00 91.06 90 ILE A CA 1
ATOM 734 C C . ILE A 1 90 ? -13.750 -3.658 -6.099 1.00 91.06 90 ILE A C 1
ATOM 736 O O . ILE A 1 90 ? -14.473 -4.175 -5.252 1.00 91.06 90 ILE A O 1
ATOM 740 N N . PRO A 1 91 ? -13.838 -3.996 -7.396 1.00 87.75 91 PRO A N 1
ATOM 741 C CA . PRO A 1 91 ? -14.766 -5.019 -7.871 1.00 87.75 91 PRO A CA 1
ATOM 742 C C . PRO A 1 91 ? -14.311 -6.440 -7.514 1.00 87.75 91 PRO A C 1
ATOM 744 O O . PRO A 1 91 ? -13.133 -6.687 -7.245 1.00 87.75 91 PRO A O 1
ATOM 747 N N . ASP A 1 92 ? -15.250 -7.382 -7.587 1.00 86.50 92 ASP A N 1
ATOM 748 C CA . ASP A 1 92 ? -14.981 -8.816 -7.459 1.00 86.50 92 ASP A CA 1
ATOM 749 C C . ASP A 1 92 ? -13.926 -9.280 -8.461 1.00 86.50 92 ASP A C 1
ATOM 751 O O . ASP A 1 92 ? -13.938 -8.885 -9.626 1.00 86.50 92 ASP A O 1
ATOM 755 N N . GLY A 1 93 ? -13.007 -10.136 -8.011 1.00 84.12 93 GLY A N 1
ATOM 756 C CA . GLY A 1 93 ? -11.916 -10.633 -8.851 1.00 84.12 93 GLY A CA 1
ATOM 757 C C . GLY A 1 93 ? -10.701 -9.705 -8.943 1.00 84.12 93 GLY A C 1
ATOM 758 O O . GLY A 1 93 ? -9.784 -9.997 -9.715 1.00 84.12 93 GLY A O 1
ATOM 759 N N . TYR A 1 94 ? -10.664 -8.623 -8.157 1.00 86.44 94 TYR A N 1
ATOM 760 C CA . TYR A 1 94 ? -9.575 -7.649 -8.165 1.00 86.44 94 TYR A CA 1
ATOM 761 C C . TYR A 1 94 ? -9.064 -7.297 -6.765 1.00 86.44 94 TYR A C 1
ATOM 763 O O . TYR A 1 94 ? -9.765 -7.427 -5.762 1.00 86.44 94 TYR A O 1
ATOM 771 N N . VAL A 1 95 ? -7.828 -6.798 -6.716 1.00 91.06 95 VAL A N 1
ATOM 772 C CA . VAL A 1 95 ? -7.217 -6.198 -5.521 1.00 91.06 95 VAL A CA 1
ATOM 773 C C . VAL A 1 95 ? -6.633 -4.823 -5.838 1.00 91.06 95 VAL A C 1
ATOM 775 O O . VAL A 1 95 ? -6.213 -4.548 -6.967 1.00 91.06 95 VAL A O 1
ATOM 778 N N . PHE A 1 96 ? -6.582 -3.960 -4.826 1.00 92.69 96 PHE A N 1
ATOM 779 C CA . PHE A 1 96 ? -5.864 -2.689 -4.873 1.00 92.69 96 PHE A CA 1
ATOM 780 C C . PHE A 1 96 ? -4.503 -2.856 -4.211 1.00 92.69 96 PHE A C 1
ATOM 782 O O . PHE A 1 96 ? -4.430 -3.266 -3.048 1.00 92.69 96 PHE A O 1
ATOM 789 N N . VAL A 1 97 ? -3.429 -2.528 -4.929 1.00 92.75 97 VAL A N 1
ATOM 790 C CA . VAL A 1 97 ? -2.063 -2.706 -4.430 1.00 92.75 97 VAL A CA 1
ATOM 791 C C . VAL A 1 97 ? -1.287 -1.400 -4.452 1.00 92.75 97 VAL A C 1
ATOM 793 O O . VAL A 1 97 ? -1.467 -0.571 -5.344 1.00 92.75 97 VAL A O 1
ATOM 796 N N . LEU A 1 98 ? -0.378 -1.244 -3.495 1.00 92.06 98 LEU A N 1
ATOM 797 C CA . LEU A 1 98 ? 0.569 -0.134 -3.436 1.00 92.06 98 LEU A CA 1
ATOM 798 C C . LEU A 1 98 ? 1.995 -0.671 -3.336 1.00 92.06 98 LEU A C 1
ATOM 800 O O . LEU A 1 98 ? 2.231 -1.726 -2.750 1.00 92.06 98 LEU A O 1
ATOM 804 N N . GLY A 1 99 ? 2.960 0.047 -3.904 1.00 90.56 99 GLY A N 1
ATOM 805 C CA . GLY A 1 99 ? 4.368 -0.204 -3.592 1.00 90.56 99 GLY A CA 1
ATOM 806 C C . GLY A 1 99 ? 4.755 0.483 -2.288 1.00 90.56 99 GLY A C 1
ATOM 807 O O . GLY A 1 99 ? 4.294 1.589 -2.021 1.00 90.56 99 GLY A O 1
ATOM 808 N N . ASP A 1 100 ? 5.618 -0.140 -1.492 1.00 88.38 100 ASP A N 1
ATOM 809 C CA . ASP A 1 100 ? 6.083 0.452 -0.231 1.00 88.38 100 ASP A CA 1
ATOM 810 C C . ASP A 1 100 ? 6.926 1.720 -0.481 1.00 88.38 100 ASP A C 1
ATOM 812 O O . ASP A 1 100 ? 6.813 2.694 0.256 1.00 88.38 100 ASP A O 1
ATOM 816 N N . ASN A 1 101 ? 7.662 1.793 -1.599 1.00 85.19 101 ASN A N 1
ATOM 817 C CA . ASN A 1 101 ? 8.276 3.041 -2.065 1.00 85.19 101 ASN A CA 1
ATOM 818 C C . ASN A 1 101 ? 7.228 3.946 -2.746 1.00 85.19 101 ASN A C 1
ATOM 820 O O . ASN A 1 101 ? 7.160 4.041 -3.976 1.00 85.19 101 ASN A O 1
ATOM 824 N N . ARG A 1 102 ? 6.353 4.551 -1.934 1.00 85.19 102 ARG A N 1
ATOM 825 C CA . ARG A 1 102 ? 5.103 5.189 -2.380 1.00 85.19 102 ARG A CA 1
ATOM 826 C C . ARG A 1 102 ? 5.288 6.285 -3.414 1.00 85.19 102 ARG A C 1
ATOM 828 O O . ARG A 1 102 ? 4.502 6.340 -4.355 1.00 85.19 102 ARG A O 1
ATOM 835 N N . ASP A 1 103 ? 6.296 7.131 -3.276 1.00 80.94 103 ASP A N 1
ATOM 836 C CA . ASP A 1 103 ? 6.508 8.243 -4.212 1.00 80.94 103 ASP A CA 1
ATOM 837 C C . ASP A 1 103 ? 7.198 7.797 -5.518 1.00 80.94 103 ASP A C 1
ATOM 839 O O . ASP A 1 103 ? 7.258 8.551 -6.485 1.00 80.94 103 ASP A O 1
ATOM 843 N N . HIS A 1 1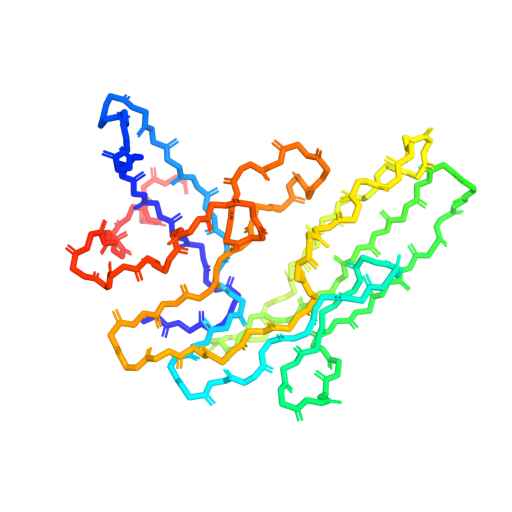04 ? 7.677 6.549 -5.578 1.00 80.69 104 HIS A N 1
ATOM 844 C CA . HIS A 1 104 ? 8.392 5.974 -6.723 1.00 80.69 104 HIS A CA 1
ATOM 845 C C . HIS A 1 104 ? 7.761 4.677 -7.245 1.00 80.69 104 HIS A C 1
ATOM 847 O O . HIS A 1 104 ? 8.417 3.867 -7.902 1.00 80.69 104 HIS A O 1
ATOM 853 N N . SER A 1 105 ? 6.480 4.461 -6.959 1.00 82.12 105 SER A N 1
ATOM 854 C CA . SER A 1 105 ? 5.782 3.239 -7.334 1.00 82.12 105 SER A CA 1
ATOM 855 C C . SER A 1 105 ? 4.696 3.508 -8.369 1.00 82.12 105 SER A C 1
ATOM 857 O O . SER A 1 105 ? 3.709 4.187 -8.096 1.00 82.12 105 SER A O 1
ATOM 859 N N . TRP A 1 106 ? 4.841 2.878 -9.535 1.00 82.69 106 TRP A N 1
ATOM 860 C CA . TRP A 1 106 ? 3.737 2.648 -10.462 1.00 82.69 106 TRP A CA 1
ATOM 861 C C . TRP A 1 106 ? 2.852 1.527 -9.906 1.00 82.69 106 TRP A C 1
ATOM 863 O O . TRP A 1 106 ? 3.253 0.360 -9.882 1.00 82.69 106 TRP A O 1
ATOM 873 N N . ASP A 1 107 ? 1.684 1.893 -9.384 1.00 88.00 107 ASP A N 1
ATOM 874 C CA . ASP A 1 107 ? 0.726 0.994 -8.735 1.00 88.00 107 ASP A CA 1
ATOM 875 C C . ASP A 1 107 ? -0.730 1.415 -9.005 1.00 88.00 107 ASP A C 1
ATOM 877 O O . ASP A 1 107 ? -0.985 2.215 -9.912 1.00 88.00 107 ASP A O 1
ATOM 881 N N . SER A 1 108 ? -1.692 0.854 -8.261 1.00 89.12 108 SER A N 1
ATOM 882 C CA . SER A 1 108 ? -3.129 1.043 -8.502 1.00 89.12 108 SER A CA 1
ATOM 883 C C . SER A 1 108 ? -3.604 2.504 -8.417 1.00 89.12 108 SER A C 1
ATOM 885 O O . SER A 1 108 ? -4.704 2.798 -8.877 1.00 89.12 108 SER A O 1
ATOM 887 N N . ARG A 1 109 ? -2.792 3.436 -7.886 1.00 88.88 109 ARG A N 1
ATOM 888 C CA . ARG A 1 109 ? -3.095 4.883 -7.898 1.00 88.88 109 ARG A CA 1
ATOM 889 C C . ARG A 1 109 ? -2.993 5.520 -9.285 1.00 88.88 109 ARG A C 1
ATOM 891 O O . ARG A 1 109 ? -3.719 6.468 -9.571 1.00 88.88 109 ARG A O 1
ATOM 898 N N . PHE A 1 110 ? -2.068 5.042 -10.117 1.00 77.94 110 PHE A N 1
ATOM 899 C CA . PHE A 1 110 ? -1.690 5.697 -11.380 1.00 77.94 110 PHE A CA 1
ATOM 900 C C . PHE A 1 110 ? -2.046 4.866 -12.604 1.00 77.94 110 PHE A C 1
ATOM 902 O O . PHE A 1 110 ? -2.365 5.395 -13.667 1.00 77.94 110 PHE A O 1
ATOM 909 N N . LEU A 1 111 ? -1.989 3.549 -12.460 1.00 64.62 111 LEU A N 1
ATOM 910 C CA . LEU A 1 111 ? -2.380 2.633 -13.510 1.00 64.62 111 LEU A CA 1
ATOM 911 C C . LEU A 1 111 ? -3.898 2.450 -13.415 1.00 64.62 111 LEU A C 1
ATOM 913 O O . LEU A 1 111 ? -4.419 2.183 -12.336 1.00 64.62 111 LEU A O 1
ATOM 917 N N . LYS A 1 112 ? -4.609 2.418 -14.551 1.00 52.75 112 LYS A N 1
ATOM 918 C CA . LYS A 1 112 ? -5.943 1.779 -14.631 1.00 52.75 112 LYS A CA 1
ATOM 919 C C . LYS A 1 112 ? -5.885 0.261 -14.323 1.00 52.75 112 LYS A C 1
ATOM 921 O O . LYS A 1 112 ? -6.820 -0.467 -14.639 1.00 52.75 112 LYS A O 1
ATOM 926 N N . MET A 1 113 ? -4.794 -0.235 -13.723 1.00 51.56 113 MET A N 1
ATOM 927 C CA . MET A 1 113 ? -4.659 -1.586 -13.195 1.00 51.56 113 MET A CA 1
ATOM 928 C C . MET A 1 113 ? -5.556 -1.733 -11.974 1.00 51.56 113 MET A C 1
ATOM 930 O O . MET A 1 113 ? -5.156 -1.529 -10.826 1.00 51.56 113 MET A O 1
ATOM 934 N N . ARG A 1 114 ? -6.767 -2.194 -12.246 1.00 53.47 114 ARG A N 1
ATOM 935 C CA . ARG A 1 114 ? -7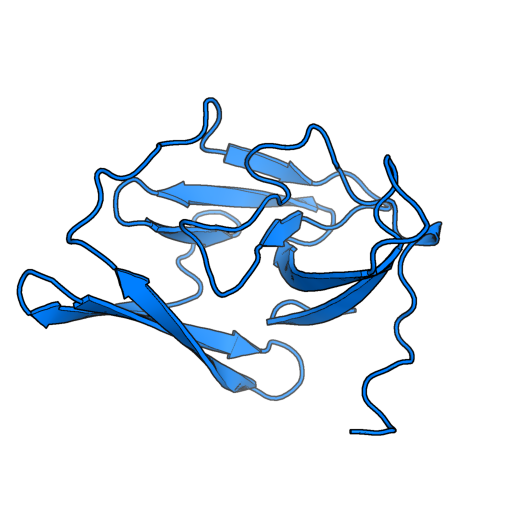.362 -3.191 -11.376 1.00 53.47 114 ARG A CA 1
ATOM 936 C C . ARG A 1 114 ? -6.606 -4.489 -11.688 1.00 53.47 114 ARG A C 1
ATOM 938 O O . ARG A 1 114 ? -6.641 -4.956 -12.822 1.00 53.47 114 ARG A O 1
ATOM 945 N N . LEU A 1 115 ? -5.838 -5.009 -10.733 1.00 55.72 115 LEU A N 1
ATOM 946 C CA . LEU A 1 115 ? -5.123 -6.277 -10.906 1.00 55.72 115 LEU A CA 1
ATOM 947 C C . LEU A 1 115 ? -6.113 -7.432 -10.829 1.00 55.72 115 LEU A C 1
ATOM 949 O O . LEU A 1 115 ? -6.672 -7.664 -9.761 1.00 55.72 115 LEU A O 1
ATOM 953 N N . GLU A 1 116 ? -6.338 -8.124 -11.944 1.00 54.38 116 GLU A N 1
ATOM 954 C CA . GLU A 1 116 ? -7.116 -9.364 -11.951 1.00 54.38 116 GLU A CA 1
ATOM 955 C C . GLU A 1 116 ? -6.370 -10.438 -11.163 1.00 54.38 116 GLU A C 1
ATOM 957 O O . GLU A 1 116 ? -5.180 -10.673 -11.396 1.00 54.38 116 GLU A O 1
ATOM 962 N N . LEU A 1 117 ? -7.080 -11.112 -10.252 1.00 53.66 117 LEU A N 1
ATOM 963 C CA . LEU A 1 117 ? -6.539 -12.194 -9.418 1.00 53.66 117 LEU A CA 1
ATOM 964 C C . LEU A 1 117 ? -5.812 -13.271 -10.243 1.00 53.66 117 LEU A C 1
ATOM 966 O O . LEU A 1 117 ? -4.819 -13.826 -9.783 1.00 53.66 117 LEU A O 1
ATOM 970 N N . HIS A 1 118 ? -6.259 -13.525 -11.478 1.00 48.38 118 HIS A N 1
ATOM 971 C CA . HIS A 1 118 ? -5.691 -14.534 -12.379 1.00 48.38 118 HIS A CA 1
ATOM 972 C C . HIS A 1 118 ? -4.236 -14.257 -12.803 1.00 48.38 118 HIS A C 1
ATOM 974 O O . HIS A 1 118 ? -3.553 -15.174 -13.249 1.00 48.38 118 HIS A O 1
ATOM 980 N N . GLY A 1 119 ? -3.747 -13.019 -12.660 1.00 49.12 119 GLY A N 1
ATOM 981 C CA . GLY A 1 119 ? -2.364 -12.641 -12.976 1.00 49.12 119 GLY A CA 1
ATOM 982 C C . GLY A 1 119 ? -1.405 -12.648 -11.781 1.00 49.12 119 GLY A C 1
ATOM 983 O O . GLY A 1 119 ? -0.229 -12.321 -11.953 1.00 49.12 119 GLY A O 1
ATOM 984 N N . ILE A 1 120 ? -1.885 -12.970 -10.574 1.00 52.72 120 ILE A N 1
ATOM 985 C CA . ILE A 1 120 ? -1.096 -12.879 -9.343 1.00 52.72 120 ILE A CA 1
ATOM 986 C C . ILE A 1 120 ? -0.633 -14.273 -8.915 1.00 52.72 120 ILE A C 1
ATOM 988 O O . ILE A 1 120 ? -1.435 -15.126 -8.542 1.00 52.72 120 ILE A O 1
ATOM 992 N N . CYS A 1 121 ? 0.682 -14.494 -8.910 1.00 49.25 121 CYS A N 1
ATOM 993 C CA . CYS A 1 121 ? 1.264 -15.673 -8.280 1.00 49.25 121 CYS A CA 1
ATOM 994 C C . CYS A 1 121 ? 1.372 -15.436 -6.765 1.00 49.25 121 CYS A C 1
ATOM 996 O O . CYS A 1 121 ? 2.179 -14.623 -6.319 1.00 49.25 121 CYS A O 1
ATOM 998 N N . GLU A 1 122 ? 0.615 -16.186 -5.958 1.00 46.59 122 GLU A N 1
ATOM 999 C CA . GLU A 1 122 ? 0.728 -16.175 -4.484 1.00 46.59 122 GLU A CA 1
ATOM 1000 C C . GLU A 1 122 ? 2.036 -16.834 -3.965 1.00 46.59 122 GLU A C 1
ATOM 1002 O O . GLU A 1 122 ? 2.304 -16.840 -2.767 1.00 46.59 122 GLU A O 1
ATOM 1007 N N . GLY A 1 123 ? 2.860 -17.416 -4.848 1.00 35.97 123 GLY A N 1
ATOM 1008 C CA . GLY A 1 123 ? 3.818 -18.468 -4.481 1.00 35.97 123 GLY A CA 1
ATOM 1009 C C . GLY A 1 123 ? 5.285 -18.097 -4.230 1.00 35.97 123 GLY A C 1
ATOM 1010 O O . GLY A 1 123 ? 6.036 -18.989 -3.851 1.00 35.97 123 GLY A O 1
ATOM 1011 N N . LEU A 1 124 ? 5.743 -16.854 -4.418 1.00 33.38 124 LEU A N 1
ATOM 1012 C CA . LEU A 1 124 ? 7.197 -16.577 -4.409 1.00 33.38 124 LEU A CA 1
ATOM 1013 C C . LEU A 1 124 ? 7.801 -16.180 -3.043 1.00 33.38 124 LEU A C 1
ATOM 1015 O O . LEU A 1 124 ? 8.960 -15.788 -2.987 1.00 33.38 124 LEU A O 1
ATOM 1019 N N . LEU A 1 125 ? 7.047 -16.266 -1.942 1.00 32.47 125 LEU A N 1
ATOM 1020 C CA . LEU A 1 125 ? 7.520 -15.891 -0.593 1.00 32.47 125 LEU A CA 1
ATOM 1021 C C . LEU A 1 125 ? 8.106 -17.055 0.226 1.00 32.47 125 LEU A C 1
ATOM 1023 O O . LEU A 1 125 ? 8.437 -16.865 1.391 1.00 32.47 125 LEU A O 1
ATOM 1027 N N . LYS A 1 126 ? 8.229 -18.258 -0.347 1.00 27.23 126 LYS A N 1
ATOM 1028 C CA . LYS A 1 126 ? 8.849 -19.407 0.340 1.00 27.23 126 LYS A CA 1
ATOM 1029 C C . LYS A 1 126 ? 10.341 -19.600 0.039 1.00 27.23 126 LYS A C 1
ATOM 1031 O O . LYS A 1 126 ? 10.921 -20.526 0.591 1.00 27.23 126 LYS A O 1
ATOM 1036 N N . GLU A 1 127 ? 10.959 -18.753 -0.786 1.00 27.98 127 GLU A N 1
ATOM 1037 C CA . GLU A 1 127 ? 12.360 -18.931 -1.216 1.00 27.98 127 GLU A CA 1
ATOM 1038 C C . GLU A 1 127 ? 13.224 -17.656 -1.157 1.00 27.98 127 GLU A C 1
ATOM 1040 O O . GLU A 1 127 ? 14.140 -17.494 -1.961 1.00 27.98 127 GLU A O 1
ATOM 1045 N N . LEU A 1 128 ? 12.974 -16.755 -0.199 1.00 33.34 128 LEU A N 1
ATOM 1046 C CA . LEU A 1 128 ? 13.918 -15.684 0.156 1.00 33.34 128 LEU A CA 1
ATOM 1047 C C . LEU A 1 128 ? 14.159 -15.645 1.664 1.00 33.34 128 LEU A C 1
ATOM 1049 O O . LEU A 1 128 ? 13.155 -15.702 2.410 1.00 33.34 128 LEU A O 1
#